Protein AF-A0AAE1RU96-F1 (afdb_monomer_lite)

Sequence (80 aa):
MPAALRMPEPELIDHAGLDSAVYIRIYLLGLKIFVPIALLSFGVLMPVNWTGKSLERIEDLTFSTIDKLSISNVPPGSQR

InterPro domains:
  IPR032880 CSC1/OSCA1-like, N-terminal transmembrane domain [PF13967] (1-80)
  IPR045122 Calcium permeable stress-gated cation channel 1-like [PTHR13018] (1-79)

Organism: NCBI:txid243964

Foldseek 3Di:
DVVVVPDDLVNCCVVPNDVVSVVVVVVVVVCVVVVVVVVVCCVPQQVQLLPQQQQVVDPPDDDDPVCSSDPNSHDDDDDD

Radius of gyration: 21.89 Å; chains: 1; bounding box: 50×33×47 Å

Secondary structure (DSSP, 8-state):
-GGGGSS-HHHHHHHHHHHHHHHHHHHHHHHHHHHHHHHHHHHHHHHHHHH--SGGGSTT----GGGGGSGGGSPP-S--

pLDDT: mean 84.63, std 8.47, range [52.38, 96.94]

Structure (mmCIF, N/CA/C/O backbone):
data_AF-A0AAE1RU96-F1
#
_entry.id   AF-A0AAE1RU96-F1
#
loop_
_atom_site.group_PDB
_atom_site.id
_atom_site.type_symbol
_atom_site.label_atom_id
_atom_site.label_alt_id
_atom_site.label_comp_id
_atom_site.label_asym_id
_atom_site.label_entity_id
_atom_site.label_seq_id
_atom_site.pdbx_PDB_ins_code
_atom_site.Cartn_x
_atom_site.Cartn_y
_atom_site.Cartn_z
_atom_site.occupancy
_atom_site.B_iso_or_equiv
_atom_site.auth_seq_id
_atom_site.auth_comp_id
_atom_site.auth_asym_id
_atom_site.auth_atom_id
_atom_site.pdbx_PDB_model_num
ATOM 1 N N . MET A 1 1 ? -8.392 -15.741 13.981 1.00 60.91 1 MET A N 1
ATOM 2 C CA . MET A 1 1 ? -8.408 -14.412 13.330 1.00 60.91 1 MET A CA 1
ATOM 3 C C . MET A 1 1 ? -9.808 -13.857 13.024 1.00 60.91 1 MET A C 1
ATOM 5 O O . MET A 1 1 ? -10.003 -12.693 13.333 1.00 60.91 1 MET A O 1
ATOM 9 N N . PRO A 1 2 ? -10.804 -14.588 12.473 1.00 78.44 2 PRO A N 1
ATOM 10 C CA . PRO A 1 2 ? -12.051 -13.948 12.016 1.00 78.44 2 PRO A CA 1
ATOM 11 C C . PRO A 1 2 ? -12.954 -13.432 13.148 1.00 78.44 2 PRO A C 1
ATOM 13 O O . PRO A 1 2 ? -13.698 -12.483 12.942 1.00 78.44 2 PRO A O 1
ATOM 16 N N . ALA A 1 3 ? -12.881 -14.022 14.346 1.00 81.31 3 ALA A N 1
ATOM 17 C CA . ALA A 1 3 ? -13.679 -13.591 15.495 1.00 81.31 3 ALA A CA 1
ATOM 18 C C . ALA A 1 3 ? -13.329 -12.170 15.978 1.00 81.31 3 ALA A C 1
ATOM 20 O O . ALA A 1 3 ? -14.219 -11.448 16.406 1.00 81.31 3 ALA A O 1
ATOM 21 N N . ALA A 1 4 ? -12.068 -11.742 15.838 1.00 78.62 4 ALA A N 1
ATOM 22 C CA . ALA A 1 4 ? -11.606 -10.428 16.294 1.00 78.62 4 ALA A CA 1
ATOM 23 C C . ALA A 1 4 ? -12.165 -9.259 15.459 1.00 78.62 4 ALA A C 1
ATOM 25 O O . ALA A 1 4 ? -12.249 -8.143 15.951 1.00 78.62 4 ALA A O 1
ATOM 26 N N . LEU A 1 5 ? -12.574 -9.513 14.211 1.00 79.38 5 LEU A N 1
ATOM 27 C CA . LEU A 1 5 ? -13.165 -8.508 13.316 1.00 79.38 5 LEU A CA 1
ATOM 28 C C . LEU A 1 5 ? -14.697 -8.439 13.414 1.00 79.38 5 LEU A C 1
ATOM 30 O O . LEU A 1 5 ? -15.314 -7.621 12.739 1.00 79.38 5 LEU A O 1
ATOM 34 N N . ARG A 1 6 ? -15.324 -9.326 14.199 1.00 80.62 6 ARG A N 1
ATOM 35 C CA . ARG A 1 6 ? -16.788 -9.395 14.341 1.00 80.62 6 ARG A CA 1
ATOM 36 C C . ARG A 1 6 ? -17.337 -8.468 15.423 1.00 80.62 6 ARG A C 1
ATOM 38 O O . ARG A 1 6 ? -18.541 -8.245 15.437 1.00 80.62 6 ARG A O 1
ATOM 45 N N . MET A 1 7 ? -16.480 -7.954 16.304 1.00 81.94 7 MET A N 1
ATOM 46 C CA . MET A 1 7 ? -16.884 -7.043 17.372 1.00 81.94 7 MET A CA 1
ATOM 47 C C . MET A 1 7 ? -17.092 -5.629 16.801 1.00 81.94 7 MET A C 1
ATOM 49 O O . MET A 1 7 ? -16.163 -5.079 16.203 1.00 81.94 7 MET A O 1
ATOM 53 N N . PRO A 1 8 ? -18.286 -5.035 16.943 1.00 81.81 8 PRO A N 1
ATOM 54 C CA . PRO A 1 8 ? -18.571 -3.695 16.453 1.00 81.81 8 PRO A CA 1
ATOM 55 C C . PRO A 1 8 ? -17.918 -2.627 17.350 1.00 81.81 8 PRO A C 1
ATOM 57 O O . PRO A 1 8 ? -17.751 -2.821 18.552 1.00 81.81 8 PRO A O 1
ATOM 60 N N . GLU A 1 9 ? -17.572 -1.468 16.777 1.00 78.75 9 GLU A N 1
ATOM 61 C CA . GLU A 1 9 ? -16.895 -0.377 17.507 1.00 78.75 9 GLU A CA 1
ATOM 62 C C . GLU A 1 9 ? -17.594 0.073 18.809 1.00 78.75 9 GLU A C 1
ATOM 64 O O . GLU A 1 9 ? -16.879 0.332 19.774 1.00 78.75 9 GLU A O 1
ATOM 69 N N . PRO A 1 10 ? -18.940 0.161 18.900 1.00 81.38 10 PRO A N 1
ATOM 70 C CA . PRO A 1 10 ? -19.606 0.552 20.143 1.00 81.38 10 PRO A CA 1
ATOM 71 C C . PRO A 1 10 ? -19.364 -0.450 21.276 1.00 81.38 10 PRO A C 1
ATOM 73 O O . PRO A 1 10 ? -19.102 -0.048 22.403 1.00 81.38 10 PRO A O 1
ATOM 76 N N . GLU A 1 11 ? -19.389 -1.746 20.959 1.00 81.38 11 GLU A N 1
ATOM 77 C CA . GLU A 1 11 ? -19.125 -2.826 21.916 1.00 81.38 11 GLU A CA 1
ATOM 78 C C . GLU A 1 11 ? -17.646 -2.826 22.325 1.00 81.38 11 GLU A C 1
ATOM 80 O O . GLU A 1 11 ? -17.312 -3.043 23.486 1.00 81.38 11 GLU A O 1
ATOM 85 N N . LEU A 1 12 ? -16.746 -2.504 21.391 1.00 81.25 12 LEU A N 1
ATOM 86 C CA . LEU A 1 12 ? -15.314 -2.377 21.656 1.00 81.25 12 LEU A CA 1
ATOM 87 C C . LEU A 1 12 ? -14.995 -1.200 22.593 1.00 81.25 12 LEU A C 1
ATOM 89 O O . LEU A 1 12 ? -14.135 -1.330 23.460 1.00 81.25 12 LEU A O 1
ATOM 93 N N . ILE A 1 13 ? -15.685 -0.066 22.437 1.00 85.25 13 ILE A N 1
ATOM 94 C CA . ILE A 1 13 ? -15.536 1.100 23.321 1.00 85.25 13 ILE A CA 1
ATOM 95 C C . ILE A 1 13 ? -16.062 0.781 24.724 1.00 85.25 13 ILE A C 1
ATOM 97 O O . ILE A 1 13 ? -15.415 1.152 25.700 1.00 85.25 13 ILE A O 1
ATOM 101 N N . ASP A 1 14 ? -17.194 0.084 24.825 1.00 85.50 14 ASP A N 1
ATOM 102 C CA . ASP A 1 14 ? -17.802 -0.270 26.113 1.00 85.50 14 ASP A CA 1
ATOM 103 C C . ASP A 1 14 ? -16.963 -1.313 26.878 1.00 85.50 14 ASP A C 1
ATOM 105 O O . ASP A 1 14 ? -16.774 -1.208 28.088 1.00 85.50 14 ASP A O 1
ATOM 109 N N . HIS A 1 15 ? -16.357 -2.272 26.166 1.00 85.69 15 HIS A N 1
ATOM 110 C CA . HIS A 1 15 ? -15.496 -3.294 26.773 1.00 85.69 15 HIS A CA 1
ATOM 111 C C . HIS A 1 15 ? -14.050 -2.850 27.039 1.00 85.69 15 HIS A C 1
ATOM 113 O O . HIS A 1 15 ? -13.472 -3.253 28.049 1.00 85.69 15 HIS A O 1
ATOM 119 N N . ALA A 1 16 ? -13.428 -2.096 26.127 1.00 83.75 16 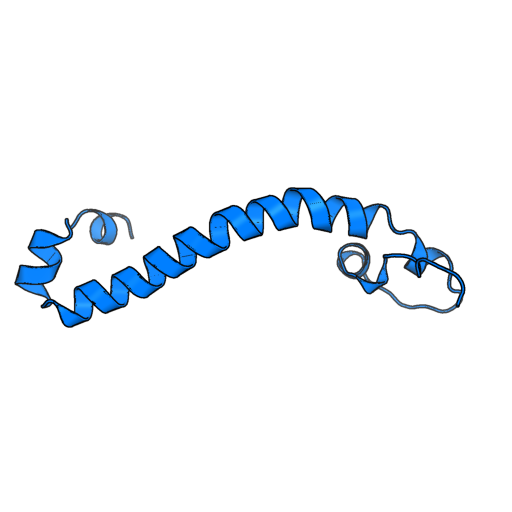ALA A N 1
ATOM 120 C CA . ALA A 1 16 ? -11.987 -1.797 26.156 1.00 83.75 16 ALA A CA 1
ATOM 121 C C . ALA A 1 16 ? -11.659 -0.310 26.372 1.00 83.75 16 ALA A C 1
ATOM 123 O O . ALA A 1 16 ? -10.483 0.053 26.491 1.00 83.75 16 ALA A O 1
ATOM 124 N N . GLY A 1 17 ? -12.679 0.546 26.423 1.00 88.88 17 GLY A N 1
ATOM 125 C CA . GLY A 1 17 ? -12.545 1.984 26.592 1.00 88.88 17 GLY A CA 1
ATOM 126 C C . GLY A 1 17 ? -12.267 2.741 25.291 1.00 88.88 17 GLY A C 1
ATOM 127 O O . GLY A 1 17 ? -11.877 2.192 24.257 1.00 88.88 17 GLY A O 1
ATOM 128 N N . LEU A 1 18 ? -12.457 4.060 25.365 1.00 89.62 18 LEU A N 1
ATOM 129 C CA . LEU A 1 18 ? -12.308 4.971 24.229 1.00 89.62 18 LEU A CA 1
ATOM 130 C C . LEU A 1 18 ? -10.873 5.011 23.677 1.00 89.62 18 LEU A C 1
ATOM 132 O O . LEU A 1 18 ? -10.693 5.033 22.462 1.00 89.62 18 LEU A O 1
ATOM 136 N N . ASP A 1 19 ? -9.862 5.006 24.549 1.00 89.94 19 ASP A N 1
ATOM 137 C CA . ASP A 1 19 ? -8.450 5.148 24.159 1.00 89.94 19 ASP A CA 1
ATOM 138 C C . ASP A 1 19 ? -7.973 3.972 23.287 1.00 89.94 19 ASP A C 1
ATOM 140 O O . ASP A 1 19 ? -7.417 4.157 22.202 1.00 89.94 19 ASP A O 1
ATOM 144 N N . SER A 1 20 ? -8.331 2.745 23.678 1.00 86.62 20 SER A N 1
ATOM 145 C CA . SER A 1 20 ? -8.059 1.521 22.915 1.00 86.62 20 SER A CA 1
ATOM 146 C C . SER A 1 20 ? -8.727 1.532 21.533 1.00 86.62 20 SER A C 1
ATOM 148 O O . SER A 1 20 ? -8.116 1.143 20.533 1.00 86.62 20 SER A O 1
ATOM 150 N N . ALA A 1 21 ? -9.973 2.013 21.444 1.00 87.94 21 ALA A N 1
ATOM 151 C CA . ALA A 1 21 ? -10.682 2.139 20.170 1.00 87.94 21 ALA A CA 1
ATOM 152 C C . ALA A 1 21 ? -10.025 3.182 19.247 1.00 87.94 21 ALA A C 1
ATOM 154 O O . ALA A 1 21 ? -9.907 2.962 18.037 1.00 87.94 21 ALA A O 1
ATOM 155 N N . VAL A 1 22 ? -9.543 4.298 19.804 1.00 90.94 22 VAL A N 1
ATOM 156 C CA . VAL A 1 22 ? -8.789 5.315 19.054 1.00 90.94 22 VAL A CA 1
ATOM 157 C C . VAL A 1 22 ? -7.451 4.759 18.561 1.00 90.94 22 VAL A C 1
ATOM 159 O O . VAL A 1 22 ? -7.100 4.983 17.401 1.00 90.94 22 VAL A O 1
ATOM 162 N N . TYR A 1 23 ? -6.740 3.972 19.369 1.00 90.69 23 TYR A N 1
ATOM 163 C CA . TYR A 1 23 ? -5.495 3.324 18.949 1.00 90.69 23 TYR A CA 1
ATOM 164 C C . TYR A 1 23 ? -5.695 2.392 17.740 1.00 90.69 23 TYR A C 1
ATOM 166 O O . TYR A 1 23 ? -4.948 2.459 16.763 1.00 90.69 23 TYR A O 1
ATOM 174 N N . ILE A 1 24 ? -6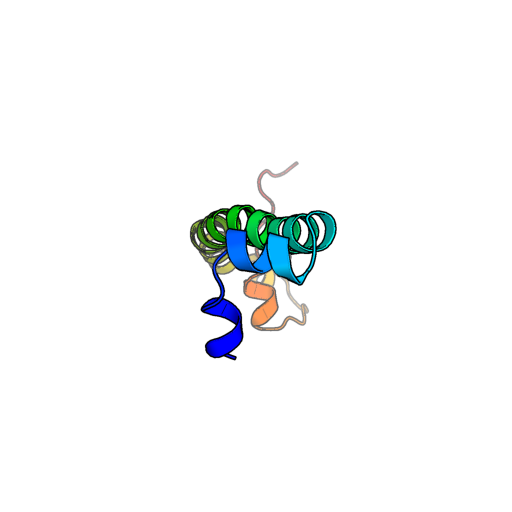.763 1.588 17.731 1.00 90.38 24 ILE A N 1
ATOM 175 C CA . ILE A 1 24 ? -7.115 0.736 16.579 1.00 90.38 24 ILE A CA 1
ATOM 176 C C . ILE A 1 24 ? -7.458 1.581 15.342 1.00 90.38 24 ILE A C 1
ATOM 178 O O . ILE A 1 24 ? -7.076 1.232 14.218 1.00 90.38 24 ILE A O 1
ATOM 182 N N . ARG A 1 25 ? -8.110 2.735 15.526 1.00 90.31 25 ARG A N 1
ATOM 183 C CA . ARG A 1 25 ? -8.385 3.671 14.426 1.00 90.31 25 ARG A CA 1
ATOM 184 C C . ARG A 1 25 ? -7.118 4.227 13.781 1.00 90.31 25 ARG A C 1
ATOM 186 O O . ARG A 1 25 ? -7.169 4.507 12.588 1.00 90.31 25 ARG A O 1
ATOM 193 N N . ILE A 1 26 ? -5.992 4.333 14.490 1.00 94.44 26 ILE A N 1
ATOM 194 C CA . ILE A 1 26 ? -4.708 4.737 13.887 1.00 94.44 26 ILE A CA 1
ATOM 195 C C . ILE A 1 26 ? -4.262 3.708 12.837 1.00 94.44 26 ILE A C 1
ATOM 197 O O . ILE A 1 26 ? -3.878 4.088 11.731 1.00 94.44 26 ILE A O 1
ATOM 201 N N . TYR A 1 27 ? -4.387 2.409 13.124 1.00 91.94 27 TYR A N 1
ATOM 202 C CA . TYR A 1 27 ? -4.071 1.357 12.150 1.00 91.94 27 TYR A CA 1
ATOM 203 C C . TYR A 1 27 ? -5.033 1.357 10.960 1.00 91.94 27 TYR A C 1
ATOM 205 O O . TYR A 1 27 ? -4.595 1.253 9.813 1.00 91.94 27 TYR A O 1
ATOM 213 N N . LEU A 1 28 ? -6.336 1.520 11.210 1.00 92.25 28 LEU A N 1
ATOM 214 C CA . LEU A 1 28 ? -7.336 1.613 10.141 1.00 92.25 28 LEU A CA 1
ATOM 215 C C . LEU A 1 28 ? -7.140 2.866 9.276 1.00 92.25 28 LEU A C 1
ATOM 217 O O . LEU A 1 28 ? -7.315 2.803 8.059 1.00 92.25 28 LEU A O 1
ATOM 221 N N . LEU A 1 29 ? -6.756 3.994 9.880 1.00 95.00 29 LEU A N 1
ATOM 222 C CA . LEU A 1 29 ? -6.392 5.223 9.176 1.00 95.00 29 LEU A CA 1
ATOM 223 C C . LEU A 1 29 ? -5.150 5.001 8.310 1.00 95.00 29 LEU A C 1
ATOM 225 O O . LEU A 1 29 ? -5.169 5.346 7.130 1.00 95.00 29 LEU A O 1
ATOM 229 N N . GLY A 1 30 ? -4.110 4.376 8.868 1.00 95.06 30 GLY A N 1
ATOM 230 C CA . GLY A 1 30 ? -2.917 3.986 8.122 1.00 95.06 30 GLY A CA 1
ATOM 231 C C . GLY A 1 30 ? -3.282 3.144 6.904 1.00 95.06 30 GLY A C 1
ATOM 232 O O . GLY A 1 30 ? -2.911 3.489 5.785 1.00 95.06 30 GLY A O 1
ATOM 233 N N . LEU A 1 31 ? -4.100 2.105 7.083 1.00 95.50 31 LEU A N 1
ATOM 234 C CA . LEU A 1 31 ? -4.561 1.266 5.978 1.00 95.50 31 LEU A CA 1
ATOM 235 C C . LEU A 1 31 ? -5.338 2.072 4.923 1.00 95.50 31 LEU A C 1
ATOM 237 O O . LEU A 1 31 ? -5.074 1.928 3.731 1.00 95.50 31 LEU A O 1
ATOM 241 N N . LYS A 1 32 ? -6.244 2.966 5.339 1.00 93.69 32 LYS A N 1
ATOM 242 C CA . LYS A 1 32 ? -6.997 3.842 4.423 1.00 93.69 32 LYS A CA 1
ATOM 243 C C . LYS A 1 32 ? -6.100 4.761 3.591 1.00 93.69 32 LYS A C 1
ATOM 245 O O . LYS A 1 32 ? -6.457 5.060 2.457 1.00 93.69 32 LYS A O 1
ATOM 250 N N . ILE A 1 33 ? -4.964 5.201 4.131 1.00 96.38 33 ILE A N 1
ATOM 251 C CA . ILE A 1 33 ? -4.000 6.051 3.419 1.00 96.38 33 ILE A CA 1
ATOM 252 C C . ILE A 1 33 ? -3.090 5.207 2.517 1.00 96.38 33 ILE A C 1
ATOM 254 O O . ILE A 1 33 ? -2.887 5.542 1.352 1.00 96.38 33 ILE A O 1
ATOM 258 N N . PHE A 1 34 ? -2.559 4.093 3.024 1.00 96.38 34 PHE A N 1
ATOM 259 C CA . PHE A 1 34 ? -1.588 3.282 2.292 1.00 96.38 34 PHE A CA 1
ATOM 260 C C . PHE A 1 34 ? -2.200 2.474 1.150 1.00 96.38 34 PHE A C 1
ATOM 262 O O . PHE A 1 34 ? -1.523 2.279 0.149 1.00 96.38 34 PHE A O 1
ATOM 269 N N . VAL A 1 35 ? -3.458 2.035 1.240 1.00 96.94 35 VAL A N 1
ATOM 270 C CA . VAL A 1 35 ? -4.114 1.274 0.159 1.00 96.94 35 VAL A CA 1
ATOM 271 C C . VAL A 1 35 ? -4.155 2.038 -1.175 1.00 96.94 35 VAL A C 1
ATOM 273 O O . VAL A 1 35 ? -3.656 1.498 -2.166 1.00 96.94 35 VAL A O 1
ATOM 276 N N . PRO A 1 36 ? -4.683 3.277 -1.262 1.00 96.25 36 PRO A N 1
ATOM 277 C CA . PRO A 1 36 ? -4.688 4.015 -2.525 1.00 96.25 36 PRO A CA 1
ATOM 278 C C . PRO A 1 36 ? -3.272 4.374 -2.989 1.00 96.25 36 PRO A C 1
ATOM 280 O O . PRO A 1 36 ? -2.989 4.297 -4.182 1.00 96.25 36 PRO A O 1
ATOM 283 N N . ILE A 1 37 ? -2.360 4.706 -2.068 1.00 96.06 37 ILE A N 1
ATOM 284 C CA . ILE A 1 37 ? -0.961 5.002 -2.412 1.00 96.06 37 ILE A CA 1
ATOM 285 C C . ILE A 1 37 ? -0.269 3.763 -2.985 1.00 96.06 37 ILE A C 1
ATOM 287 O O . ILE A 1 37 ? 0.438 3.876 -3.983 1.00 96.06 37 ILE A O 1
ATOM 291 N N . ALA A 1 38 ? -0.482 2.586 -2.398 1.00 94.69 38 ALA A N 1
ATOM 292 C CA . ALA A 1 38 ? 0.065 1.325 -2.885 1.00 94.69 38 ALA A CA 1
ATOM 293 C C . ALA A 1 38 ? -0.487 0.983 -4.272 1.00 94.69 38 ALA A C 1
ATOM 295 O O . ALA A 1 38 ? 0.283 0.599 -5.148 1.00 94.69 38 ALA A O 1
ATOM 296 N N . LEU A 1 39 ? -1.788 1.191 -4.501 1.00 96.06 39 LEU A N 1
ATOM 297 C CA . LEU A 1 39 ? -2.407 0.994 -5.812 1.00 96.06 39 LEU A CA 1
ATOM 298 C C . LEU A 1 39 ? -1.795 1.927 -6.871 1.00 96.06 39 LEU A C 1
ATOM 300 O O . LEU A 1 39 ? -1.411 1.468 -7.945 1.00 96.06 39 LEU A O 1
ATOM 304 N N . LEU A 1 40 ? -1.659 3.220 -6.560 1.00 95.06 40 LEU A N 1
ATOM 305 C CA . LEU A 1 40 ? -1.037 4.204 -7.453 1.00 95.06 40 LEU A CA 1
ATOM 306 C C . LEU A 1 40 ? 0.439 3.886 -7.709 1.00 95.06 40 LEU A C 1
ATOM 308 O O . LEU A 1 40 ? 0.893 3.911 -8.850 1.00 95.06 40 LEU A O 1
ATOM 312 N N . SER A 1 41 ? 1.178 3.538 -6.658 1.00 91.38 41 SER A N 1
ATOM 313 C CA . SER A 1 41 ? 2.588 3.153 -6.741 1.00 91.38 41 SER A CA 1
ATOM 314 C C . SER A 1 41 ? 2.762 1.911 -7.607 1.00 91.38 41 SER A C 1
ATOM 316 O O . SER A 1 41 ? 3.637 1.876 -8.462 1.00 91.38 41 SER A O 1
ATOM 318 N N . PHE A 1 42 ? 1.894 0.914 -7.456 1.00 91.19 42 PHE A N 1
ATOM 319 C CA . PHE A 1 42 ? 1.907 -0.278 -8.293 1.00 91.19 42 PHE A CA 1
ATOM 320 C C . PHE A 1 42 ? 1.557 0.040 -9.754 1.00 91.19 42 PHE A C 1
ATOM 322 O O . PHE A 1 42 ? 2.216 -0.460 -10.659 1.00 91.19 42 PHE A O 1
ATOM 329 N N . GLY A 1 43 ? 0.567 0.905 -9.995 1.00 92.56 43 GLY A N 1
ATOM 330 C CA . GLY A 1 43 ? 0.164 1.305 -11.346 1.00 92.56 43 GLY A CA 1
ATOM 331 C C . GLY A 1 43 ? 1.179 2.190 -12.078 1.00 92.56 43 GLY A C 1
ATOM 332 O O . GLY A 1 43 ? 1.218 2.167 -13.304 1.00 92.56 43 GLY A O 1
ATOM 333 N N . VAL A 1 44 ? 2.002 2.955 -11.352 1.00 90.19 44 VAL A N 1
ATOM 334 C CA . VAL A 1 44 ? 2.945 3.922 -11.941 1.00 90.19 44 VAL A CA 1
ATOM 335 C C . VAL A 1 44 ? 4.400 3.491 -11.774 1.00 90.19 44 VAL A C 1
ATOM 337 O O . VAL A 1 44 ? 5.114 3.369 -12.766 1.00 90.19 44 VAL A O 1
ATOM 340 N N . LEU A 1 45 ? 4.861 3.241 -10.546 1.00 87.88 45 LEU A N 1
ATOM 341 C CA . LEU A 1 45 ? 6.278 2.968 -10.275 1.00 87.88 45 LEU A CA 1
ATOM 342 C C . LEU A 1 45 ? 6.727 1.631 -10.859 1.00 87.88 45 LEU A C 1
ATOM 344 O O . LEU A 1 45 ? 7.843 1.544 -11.359 1.00 87.88 45 LEU A O 1
ATOM 348 N N . MET A 1 46 ? 5.880 0.597 -10.843 1.00 85.94 46 MET A N 1
ATOM 349 C CA . MET A 1 46 ? 6.277 -0.708 -11.378 1.00 85.94 46 MET A CA 1
ATOM 350 C C . MET A 1 46 ? 6.496 -0.670 -12.906 1.00 85.94 46 MET A C 1
ATOM 352 O O . MET A 1 46 ? 7.578 -1.074 -13.337 1.00 85.94 46 MET A O 1
ATOM 356 N N . PRO A 1 47 ? 5.591 -0.104 -13.734 1.00 85.44 47 PRO A N 1
ATOM 357 C CA . PRO A 1 47 ? 5.859 0.079 -15.164 1.00 85.44 47 PRO A CA 1
ATOM 358 C C . PRO A 1 47 ? 7.037 1.013 -15.464 1.00 85.44 47 PRO A C 1
ATOM 360 O O . PRO A 1 47 ? 7.848 0.714 -16.343 1.00 85.44 47 PRO A O 1
ATOM 363 N N . VAL A 1 48 ? 7.153 2.132 -14.740 1.00 86.62 48 VAL A N 1
ATOM 364 C CA . VAL A 1 48 ? 8.236 3.111 -14.942 1.00 86.62 48 VAL A CA 1
ATOM 365 C C . VAL A 1 48 ? 9.600 2.490 -14.641 1.00 86.62 48 VAL A C 1
ATOM 367 O O . VAL A 1 48 ? 10.517 2.601 -15.453 1.00 86.62 48 VAL A O 1
ATOM 370 N N . ASN A 1 49 ? 9.731 1.782 -13.521 1.00 87.62 49 ASN A N 1
ATOM 371 C CA . ASN A 1 49 ? 11.004 1.188 -13.131 1.00 87.62 49 ASN A CA 1
ATOM 372 C C . ASN A 1 49 ? 11.357 -0.012 -14.025 1.00 87.62 49 ASN A C 1
ATOM 374 O O . ASN A 1 49 ? 12.511 -0.142 -14.423 1.00 87.62 49 ASN A O 1
ATOM 378 N N . TRP A 1 50 ? 10.378 -0.831 -14.435 1.00 82.88 50 TRP A N 1
ATOM 379 C CA . TRP A 1 50 ? 10.618 -1.982 -15.320 1.00 82.88 50 TRP A CA 1
ATOM 380 C C . TRP A 1 50 ? 11.024 -1.577 -16.744 1.00 82.88 50 TRP A C 1
ATOM 382 O O . TRP A 1 50 ? 11.865 -2.229 -17.361 1.00 82.88 50 TRP A O 1
ATOM 392 N N . THR A 1 51 ? 10.423 -0.517 -17.297 1.00 81.38 51 THR A N 1
ATOM 393 C CA . THR A 1 51 ? 10.755 -0.024 -18.652 1.00 81.38 51 THR A CA 1
ATOM 394 C C . THR A 1 51 ? 12.100 0.692 -18.720 1.00 81.38 51 THR A C 1
ATOM 396 O O . THR A 1 51 ? 12.663 0.845 -19.809 1.00 81.38 51 THR A O 1
ATOM 399 N N . GLY A 1 52 ? 12.645 1.084 -17.570 1.00 75.94 52 GLY A N 1
ATOM 400 C CA . GLY A 1 52 ? 14.019 1.519 -17.448 1.00 75.94 52 GLY A CA 1
ATOM 401 C C . GLY A 1 52 ? 14.980 0.410 -17.888 1.00 75.94 52 GLY A C 1
ATOM 402 O O . GLY A 1 52 ? 14.879 -0.730 -17.458 1.00 75.94 52 GLY A O 1
ATOM 403 N N . LYS A 1 53 ? 15.891 0.706 -18.814 1.00 78.44 53 LYS A N 1
ATOM 404 C CA . LYS A 1 53 ? 16.957 -0.222 -19.244 1.00 78.44 53 LYS A CA 1
ATOM 405 C C . LYS A 1 53 ? 18.325 0.295 -18.808 1.00 78.44 53 LYS A C 1
ATOM 407 O O . LYS A 1 53 ? 19.312 0.136 -19.521 1.00 78.44 53 LYS A O 1
ATOM 412 N N . SER A 1 54 ? 18.358 1.020 -17.689 1.00 80.56 54 SER A N 1
ATOM 413 C CA . SER A 1 54 ? 19.561 1.719 -17.235 1.00 80.56 54 SER A CA 1
ATOM 414 C C . SER A 1 54 ? 20.611 0.733 -16.725 1.00 80.56 54 SER A C 1
ATOM 416 O O . SER A 1 54 ? 21.774 0.832 -17.102 1.00 80.56 54 SER A O 1
ATOM 418 N N . LEU A 1 55 ? 20.187 -0.279 -15.956 1.00 78.19 55 LEU A N 1
ATOM 419 C CA . LEU A 1 55 ? 21.092 -1.276 -15.370 1.00 78.19 55 LEU A CA 1
ATOM 420 C C . LEU A 1 55 ? 21.783 -2.152 -16.425 1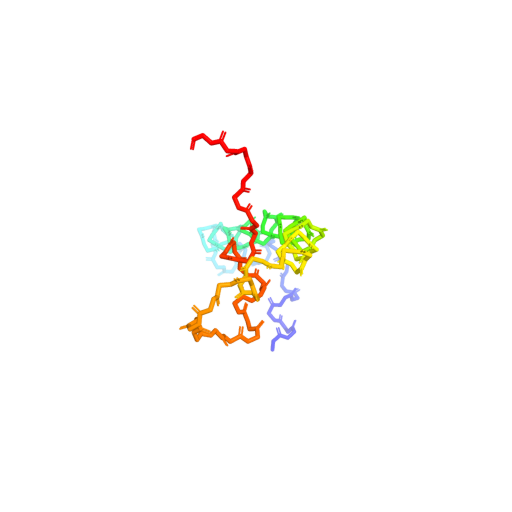.00 78.19 55 LEU A C 1
ATOM 422 O O . LEU A 1 55 ? 22.935 -2.521 -16.253 1.00 78.19 55 LEU A O 1
ATOM 426 N N . GLU A 1 56 ? 21.108 -2.444 -17.540 1.00 79.00 56 GLU A N 1
ATOM 427 C CA . GLU A 1 56 ? 21.653 -3.265 -18.636 1.00 79.00 56 GLU A CA 1
ATOM 428 C C . GLU A 1 56 ? 22.646 -2.503 -19.529 1.00 79.00 56 GLU A C 1
ATOM 430 O O . GLU A 1 56 ? 23.338 -3.114 -20.338 1.00 79.00 56 GLU A O 1
ATOM 435 N N . ARG A 1 57 ? 22.712 -1.171 -19.417 1.00 78.81 57 ARG A N 1
ATOM 436 C CA . ARG A 1 57 ? 23.590 -0.326 -20.241 1.00 78.81 57 ARG A CA 1
ATOM 437 C C . ARG A 1 57 ? 25.000 -0.185 -19.662 1.00 78.81 57 ARG A C 1
ATOM 439 O O . ARG A 1 57 ? 25.900 0.231 -20.383 1.00 78.81 57 ARG A O 1
ATOM 446 N N . ILE A 1 58 ? 25.183 -0.459 -18.375 1.00 80.38 58 ILE A N 1
ATOM 447 C CA . ILE A 1 58 ? 26.445 -0.204 -17.681 1.00 80.38 58 ILE A CA 1
ATOM 448 C C . ILE A 1 58 ? 27.226 -1.520 -17.614 1.00 80.38 58 ILE A C 1
ATOM 450 O O . ILE A 1 58 ? 26.772 -2.490 -17.010 1.00 80.38 58 ILE A O 1
ATOM 454 N N . GLU A 1 59 ? 28.389 -1.545 -18.263 1.00 74.38 59 GLU A N 1
ATOM 455 C CA . GLU A 1 59 ? 29.316 -2.680 -18.224 1.00 74.38 59 GLU A CA 1
ATOM 456 C C . GLU A 1 59 ? 29.871 -2.869 -16.797 1.00 74.38 59 GLU A C 1
ATOM 458 O O . GLU A 1 59 ? 30.028 -1.903 -16.051 1.00 74.38 59 GLU A O 1
ATOM 463 N N . ASP A 1 60 ? 30.114 -4.121 -16.397 1.00 79.38 60 ASP A N 1
ATOM 464 C CA .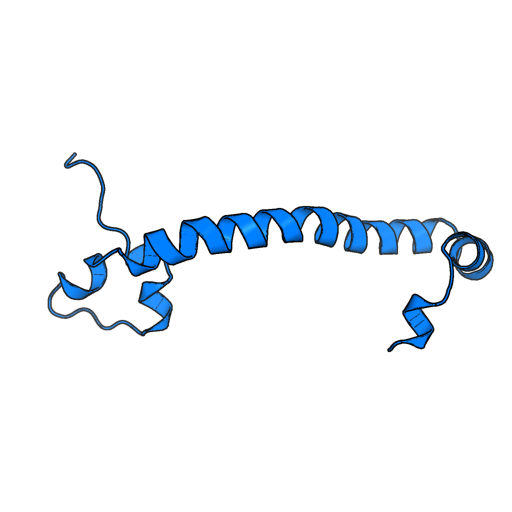 ASP A 1 60 ? 30.595 -4.531 -15.063 1.00 79.38 60 ASP A CA 1
ATOM 465 C C . ASP A 1 60 ? 29.674 -4.237 -13.854 1.00 79.38 60 ASP A C 1
ATOM 467 O O . ASP A 1 60 ? 30.105 -4.333 -12.700 1.00 79.38 60 ASP A O 1
ATOM 471 N N . LEU A 1 61 ? 28.378 -3.960 -14.059 1.00 83.62 61 LEU A N 1
ATOM 472 C CA . LEU A 1 61 ? 27.419 -3.894 -12.948 1.00 83.62 61 LEU A CA 1
ATOM 473 C C . LEU A 1 61 ? 26.863 -5.264 -12.552 1.00 83.62 61 LEU A C 1
ATOM 475 O O . LEU A 1 61 ? 26.234 -5.968 -13.339 1.00 83.62 61 LEU A O 1
ATOM 479 N N . THR A 1 62 ? 26.996 -5.591 -11.266 1.00 85.00 62 THR A N 1
ATOM 480 C CA . THR A 1 62 ? 26.284 -6.712 -10.639 1.00 85.00 62 THR A CA 1
ATOM 481 C C . THR A 1 62 ? 24.939 -6.220 -10.108 1.00 85.00 62 THR A C 1
ATOM 483 O O . THR A 1 62 ? 24.908 -5.351 -9.240 1.00 85.00 62 THR A O 1
ATOM 486 N N . PHE A 1 63 ? 23.828 -6.773 -10.598 1.00 84.62 63 PHE A N 1
ATOM 487 C CA . PHE A 1 63 ? 22.483 -6.442 -10.114 1.00 84.62 63 PHE A CA 1
ATOM 488 C C . PHE A 1 63 ? 21.576 -7.677 -10.065 1.00 84.62 63 PHE A C 1
ATOM 490 O O . PHE A 1 63 ? 21.766 -8.650 -10.798 1.00 84.62 63 PHE A O 1
ATOM 497 N N . SER A 1 64 ? 20.571 -7.632 -9.194 1.00 85.44 64 SER A N 1
ATOM 498 C CA . SER A 1 64 ? 19.537 -8.656 -9.046 1.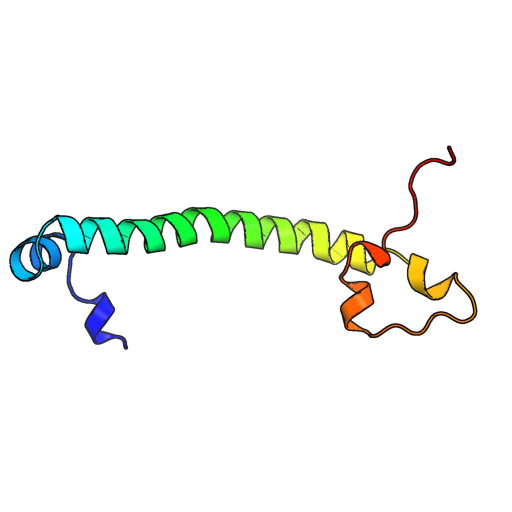00 85.44 64 SER A CA 1
ATOM 499 C C . SER A 1 64 ? 18.284 -8.308 -9.852 1.00 85.44 64 SER A C 1
ATOM 501 O O . SER A 1 64 ? 18.038 -7.161 -10.221 1.00 85.44 64 SER A O 1
ATOM 503 N N . THR A 1 65 ? 17.419 -9.293 -10.097 1.00 82.62 65 THR A N 1
ATOM 504 C CA . THR A 1 65 ? 16.132 -9.077 -10.779 1.00 82.62 65 THR A CA 1
ATOM 505 C C . THR A 1 65 ? 15.233 -8.089 -10.028 1.00 82.62 65 THR A C 1
ATOM 507 O O . THR A 1 65 ? 14.477 -7.355 -10.659 1.00 82.62 65 THR A O 1
ATOM 510 N N . ILE A 1 66 ? 15.344 -8.026 -8.697 1.00 84.12 66 ILE A N 1
ATOM 511 C CA . ILE A 1 66 ? 14.589 -7.084 -7.854 1.00 84.12 66 ILE A CA 1
ATOM 512 C C . ILE A 1 66 ? 15.039 -5.635 -8.092 1.00 84.12 66 ILE A C 1
ATOM 514 O O . ILE A 1 66 ? 14.216 -4.723 -8.025 1.00 84.12 66 ILE A O 1
ATOM 518 N N . ASP A 1 67 ? 16.300 -5.412 -8.464 1.00 83.31 67 ASP A N 1
ATOM 519 C CA . ASP A 1 67 ? 16.831 -4.064 -8.687 1.00 83.31 67 ASP A CA 1
ATOM 520 C C . ASP A 1 67 ? 16.220 -3.405 -9.932 1.00 83.31 67 ASP A C 1
ATOM 522 O O . ASP A 1 67 ? 16.131 -2.180 -9.999 1.00 83.31 67 ASP A O 1
ATOM 526 N N . LYS A 1 68 ? 15.686 -4.200 -10.874 1.00 83.44 68 LYS A N 1
ATOM 527 C CA . LYS A 1 68 ? 14.924 -3.691 -12.029 1.00 83.44 68 LYS A CA 1
ATOM 528 C C . LYS A 1 68 ? 13.622 -2.988 -11.633 1.00 83.44 68 LYS A C 1
ATOM 530 O O . LYS A 1 68 ? 13.092 -2.207 -12.416 1.00 83.44 68 LYS A O 1
ATOM 535 N N . LEU A 1 69 ? 13.104 -3.256 -10.434 1.00 84.94 69 LEU A N 1
ATOM 536 C CA . LEU A 1 69 ? 11.902 -2.616 -9.890 1.00 84.94 69 LEU A CA 1
ATOM 537 C C . LEU A 1 69 ? 12.219 -1.356 -9.077 1.00 84.94 69 LEU A C 1
ATOM 539 O O . LEU A 1 69 ? 11.300 -0.709 -8.577 1.00 84.94 69 LEU A O 1
ATOM 543 N N . SER A 1 70 ? 13.495 -1.005 -8.930 1.00 84.81 70 SER A N 1
ATOM 544 C CA . SER A 1 70 ? 13.950 0.156 -8.169 1.00 84.81 70 SER A CA 1
ATOM 545 C C . SER A 1 70 ? 14.215 1.364 -9.073 1.00 84.81 70 SER A C 1
ATOM 547 O O . SER A 1 70 ? 14.324 1.253 -10.295 1.00 84.81 70 SER A O 1
ATOM 549 N N . ILE A 1 71 ? 14.365 2.537 -8.452 1.00 84.75 71 ILE A N 1
ATOM 550 C CA . ILE A 1 71 ? 14.705 3.793 -9.134 1.00 84.75 71 ILE A CA 1
ATOM 551 C C . ILE A 1 71 ? 16.062 3.727 -9.850 1.00 84.75 71 ILE A C 1
ATOM 553 O O . ILE A 1 71 ? 16.280 4.451 -10.815 1.00 84.75 71 ILE A O 1
ATOM 557 N N . SER A 1 72 ? 16.955 2.827 -9.429 1.00 84.25 72 SER A N 1
ATOM 558 C CA . SER A 1 72 ? 18.250 2.589 -10.077 1.00 84.25 72 SER A CA 1
ATOM 559 C C . SER A 1 72 ? 18.130 2.136 -11.536 1.00 84.25 72 SER A C 1
ATOM 561 O O . SER A 1 72 ? 19.061 2.340 -12.314 1.00 84.25 72 SER A O 1
ATOM 563 N N . ASN A 1 73 ? 16.993 1.553 -11.932 1.00 85.00 73 ASN A N 1
ATOM 564 C CA . ASN A 1 73 ? 16.763 1.123 -13.307 1.00 85.00 73 ASN A CA 1
ATOM 565 C C . ASN A 1 73 ? 16.220 2.232 -14.221 1.00 85.00 73 ASN A C 1
ATOM 567 O O . ASN A 1 73 ? 16.217 2.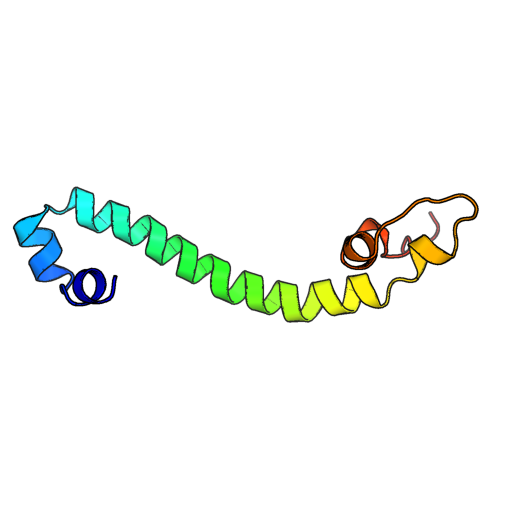075 -15.444 1.00 85.00 73 ASN A O 1
ATOM 571 N N . VAL A 1 74 ? 15.821 3.377 -13.664 1.00 84.56 74 VAL A N 1
ATOM 572 C CA . VAL A 1 74 ? 15.323 4.524 -14.429 1.00 84.56 74 VAL A CA 1
ATOM 573 C C . VAL A 1 74 ? 16.512 5.307 -15.005 1.00 84.56 74 VAL A C 1
ATOM 575 O O . VAL A 1 74 ? 17.413 5.683 -14.252 1.00 84.56 74 VAL A O 1
ATOM 578 N N . PRO A 1 75 ? 16.568 5.553 -16.330 1.00 80.81 75 PRO A N 1
ATOM 579 C CA . PRO A 1 75 ? 17.665 6.311 -16.918 1.00 80.81 75 PRO A CA 1
ATOM 580 C C . PRO A 1 75 ? 17.663 7.758 -16.404 1.00 80.81 75 PRO A C 1
ATOM 582 O O . PRO A 1 75 ? 16.589 8.313 -16.147 1.00 80.81 75 PRO A O 1
ATOM 585 N N . PRO A 1 76 ? 18.840 8.401 -16.288 1.00 78.69 76 PRO A N 1
ATOM 586 C CA . PRO A 1 76 ? 18.895 9.829 -16.016 1.00 78.69 76 PRO A CA 1
ATOM 587 C C . PRO A 1 76 ? 18.086 10.565 -17.086 1.00 78.69 76 PRO A C 1
ATOM 589 O O . PRO A 1 76 ? 18.155 10.221 -18.266 1.00 78.69 76 PRO A O 1
ATOM 592 N N . GLY A 1 77 ? 17.283 11.535 -16.650 1.00 73.44 77 GLY A N 1
ATOM 593 C CA . GLY A 1 77 ? 16.425 12.322 -17.530 1.00 73.44 77 GLY A CA 1
ATOM 594 C C . GLY A 1 77 ? 17.237 13.230 -18.457 1.00 73.44 77 GLY A C 1
ATOM 595 O O . GLY A 1 77 ? 17.879 12.785 -19.402 1.00 73.44 77 GLY A O 1
ATOM 596 N N . SER A 1 78 ? 17.194 14.540 -18.229 1.00 59.50 78 SER A N 1
ATOM 597 C CA . SER A 1 78 ? 17.952 15.484 -19.058 1.00 59.50 78 SER A CA 1
ATOM 598 C C . SER A 1 78 ? 19.463 15.309 -18.883 1.00 59.50 78 SER A C 1
ATOM 600 O O . SER A 1 78 ? 19.926 15.188 -17.748 1.00 59.50 78 SER A O 1
ATOM 602 N N . GLN A 1 79 ? 20.226 15.433 -19.974 1.00 60.03 79 GLN A N 1
ATOM 603 C CA . GLN A 1 79 ? 21.652 15.752 -19.880 1.00 60.03 79 GLN A CA 1
ATOM 604 C C . GLN A 1 79 ? 21.784 17.148 -19.264 1.00 60.03 79 GLN A C 1
ATOM 606 O O . GLN A 1 79 ? 21.396 18.143 -19.879 1.00 60.03 79 GLN A O 1
ATOM 611 N N . ARG A 1 80 ? 22.248 17.199 -18.021 1.00 52.38 80 ARG A N 1
ATOM 612 C CA . ARG A 1 80 ? 22.820 18.397 -17.415 1.00 52.38 80 ARG A CA 1
ATOM 613 C C . ARG A 1 80 ? 24.316 18.195 -17.320 1.00 52.38 80 ARG A C 1
ATOM 615 O O . ARG A 1 80 ? 24.700 17.065 -16.946 1.00 52.38 80 ARG A O 1
#